Protein AF-A0A830CUY1-F1 (afdb_monomer)

InterPro domains:
  IPR006846 Small ribosomal subunit protein eS30 [PF04758] (44-100)

Radius of gyration: 45.59 Å; Cα contacts (8 Å, |Δi|>4): 7; chains: 1; bounding box: 68×62×121 Å

Organism: NCBI:txid374723

Foldseek 3Di:
DDDDDDDDDDDDPPPPVPPPPPPPPPPPPPPPPPPVPPPPDPDDDPDDCVCPCVVVVPDDDDDDDDDPDQDDDPSNVVVVCCVPPVVDDPDPDDDDDPPDPDD

Mean predicted aligned error: 19.7 Å

Nearest PDB structures (foldseek):
  4v6w-assembly1_Ae  TM=8.708E-01  e=1.250E-04  Drosophila melanogaster
  8p03-assembly1_i  TM=8.082E-01  e=1.088E-04  Oryctolagus cuniculus
  3jan-assembly1_Se  TM=8.823E-01  e=4.690E-04  Oryctolagus cuniculus
  6fyy-assembly1_e  TM=7.225E-01  e=4.081E-04  Kluyveromyces lactis NRRL Y-1140
  6zj3-assembly1_Se  TM=7.903E-01  e=1.428E-03  Euglena gracilis

pLDDT: mean 72.78, std 18.63, range [45.59, 97.12]

Sequence (103 aa):
MPYPHRILTEYDTSADIATKTQAAAAEKTSRSSLVDSEKRIMGKVHGSLARAGKVRGQTPKVAKQDKKKKPRGRAHKRMQYNRRFVTAVVGFGKKRGPNSSEK

Solvent-accessible surface area (backbone atoms only — not comparable to full-atom values): 7660 Å² total; per-residue (Å²): 139,81,89,83,79,88,80,85,80,80,89,86,85,75,75,75,69,68,69,75,71,64,71,79,74,69,74,81,75,77,79,70,81,82,74,71,68,81,85,64,84,86,80,76,74,94,69,77,72,86,62,68,61,51,69,72,70,70,48,81,86,77,75,83,75,93,69,84,81,74,67,66,68,69,64,35,52,52,55,51,46,38,60,66,64,72,68,47,70,85,62,96,74,84,86,78,59,100,82,63,88,76,134

Structure (mmCIF, N/CA/C/O backbone):
data_AF-A0A830CUY1-F1
#
_entry.id   AF-A0A830CUY1-F1
#
loop_
_atom_site.group_PDB
_atom_site.id
_atom_site.type_symbol
_atom_site.label_atom_id
_atom_site.label_alt_id
_atom_site.label_comp_id
_atom_site.label_asym_id
_atom_site.label_entity_id
_atom_site.label_seq_id
_atom_site.pdbx_PDB_ins_code
_atom_site.Cartn_x
_atom_site.Cartn_y
_atom_site.Cartn_z
_atom_site.occupancy
_atom_site.B_iso_or_equiv
_atom_site.auth_seq_id
_atom_site.auth_comp_id
_atom_site.auth_asym_id
_atom_site.auth_atom_id
_atom_site.pdbx_PDB_model_num
ATOM 1 N N . MET A 1 1 ? 56.445 38.860 -96.959 1.00 47.12 1 MET A N 1
ATOM 2 C CA . MET A 1 1 ? 56.171 37.591 -97.672 1.00 47.12 1 MET A CA 1
ATOM 3 C C . MET A 1 1 ? 56.979 36.491 -97.007 1.00 47.12 1 MET A C 1
ATOM 5 O O . MET A 1 1 ? 58.133 36.780 -96.721 1.00 47.12 1 MET A O 1
ATOM 9 N N . PRO A 1 2 ? 56.511 35.243 -96.870 1.00 55.22 2 PRO A N 1
ATOM 10 C CA . PRO A 1 2 ? 55.182 34.716 -96.550 1.00 55.22 2 PRO A CA 1
ATOM 11 C C . PRO A 1 2 ? 55.222 33.848 -95.263 1.00 55.22 2 PRO A C 1
ATOM 13 O O . PRO A 1 2 ? 56.274 33.372 -94.845 1.00 55.22 2 PRO A O 1
ATOM 16 N N . TYR A 1 3 ? 54.067 33.632 -94.633 1.00 55.19 3 TYR A N 1
ATOM 17 C CA . TYR A 1 3 ? 53.902 32.656 -93.551 1.00 55.19 3 TYR A CA 1
ATOM 18 C C . TYR A 1 3 ? 53.848 31.232 -94.124 1.00 55.19 3 TYR A C 1
ATOM 20 O O . TYR A 1 3 ? 53.078 31.010 -95.060 1.00 55.19 3 TYR A O 1
ATOM 28 N N . PRO A 1 4 ? 54.550 30.246 -93.543 1.00 64.25 4 PRO A N 1
ATOM 29 C CA . PRO A 1 4 ? 54.172 28.853 -93.692 1.00 64.25 4 PRO A CA 1
ATOM 30 C C . PRO A 1 4 ? 53.413 28.353 -92.459 1.00 64.25 4 PRO A C 1
ATOM 32 O O . PRO A 1 4 ? 53.728 28.646 -91.306 1.00 64.25 4 PRO A O 1
ATOM 35 N N . HIS A 1 5 ? 52.345 27.635 -92.775 1.00 49.97 5 HIS A N 1
ATOM 36 C CA . HIS A 1 5 ? 51.256 27.225 -91.916 1.00 49.97 5 HIS A CA 1
ATOM 37 C C . HIS A 1 5 ? 51.608 26.063 -90.981 1.00 49.97 5 HIS A C 1
ATOM 39 O O . HIS A 1 5 ? 52.407 25.188 -91.306 1.00 49.97 5 HIS A O 1
ATOM 45 N N . ARG A 1 6 ? 50.894 26.054 -89.845 1.00 55.38 6 ARG A N 1
ATOM 46 C CA . ARG A 1 6 ? 50.598 24.901 -88.981 1.00 55.38 6 ARG A CA 1
ATOM 47 C C . ARG A 1 6 ? 50.497 23.589 -89.763 1.00 55.38 6 ARG A C 1
ATOM 49 O O . ARG A 1 6 ? 49.639 23.470 -90.635 1.00 55.38 6 ARG A O 1
ATOM 56 N N . ILE A 1 7 ? 51.223 22.578 -89.298 1.00 55.38 7 ILE A N 1
ATOM 57 C CA . ILE A 1 7 ? 50.784 21.185 -89.379 1.00 55.38 7 ILE A CA 1
ATOM 58 C C . ILE A 1 7 ? 50.543 20.733 -87.938 1.00 55.38 7 ILE A C 1
ATOM 60 O O . ILE A 1 7 ? 51.476 20.605 -87.149 1.00 55.38 7 ILE A O 1
ATOM 64 N N . LEU A 1 8 ? 49.266 20.600 -87.577 1.00 51.56 8 LEU A N 1
ATOM 65 C CA . LEU A 1 8 ? 48.829 19.960 -86.342 1.00 51.56 8 LEU A CA 1
ATOM 66 C C . LEU A 1 8 ? 48.891 18.450 -86.576 1.00 51.56 8 LEU A C 1
ATOM 68 O O . LEU A 1 8 ? 48.063 17.910 -87.303 1.00 51.56 8 LEU A O 1
ATOM 72 N N . THR A 1 9 ? 49.862 17.78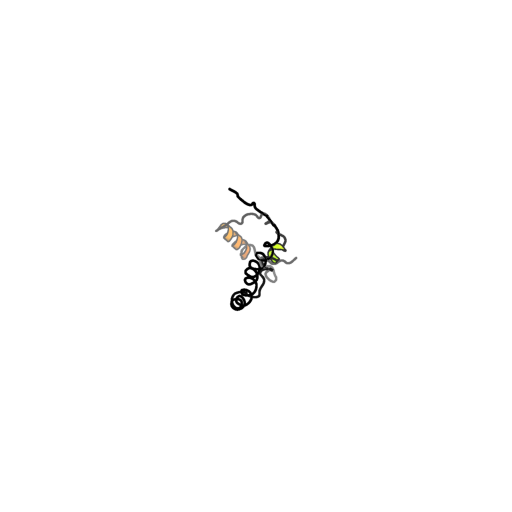0 -85.967 1.00 52.75 9 THR A N 1
ATOM 73 C CA . THR A 1 9 ? 49.721 16.361 -85.638 1.00 52.75 9 THR A CA 1
ATOM 74 C C . THR A 1 9 ? 49.312 16.295 -84.179 1.00 52.75 9 THR A C 1
ATOM 76 O O . THR A 1 9 ? 50.113 16.520 -83.273 1.00 52.75 9 THR A O 1
ATOM 79 N N . GLU A 1 10 ? 48.017 16.090 -83.986 1.00 61.16 10 GLU A N 1
ATOM 80 C CA . GLU A 1 10 ? 47.441 15.644 -82.729 1.00 61.16 10 GLU A CA 1
ATOM 81 C C . GLU A 1 10 ? 47.976 14.244 -82.372 1.00 61.16 10 GLU A C 1
ATOM 83 O O . GLU A 1 10 ? 48.518 13.543 -83.227 1.00 61.16 10 GLU A O 1
ATOM 88 N N . TYR A 1 11 ? 47.736 13.865 -81.117 1.00 52.78 11 TYR A N 1
ATOM 89 C CA . TYR A 1 11 ? 47.817 12.530 -80.515 1.00 52.78 11 TYR A CA 1
ATOM 90 C C . TYR A 1 11 ? 48.997 12.231 -79.574 1.00 52.78 11 TYR A C 1
ATOM 92 O O . TYR A 1 11 ? 50.170 12.226 -79.932 1.00 52.78 11 TYR A O 1
ATOM 100 N N . ASP A 1 12 ? 48.564 11.931 -78.344 1.00 49.28 12 ASP A N 1
ATOM 101 C CA . ASP A 1 12 ? 49.210 11.171 -77.276 1.00 49.28 12 ASP A CA 1
ATOM 102 C C . ASP A 1 12 ? 50.216 11.867 -76.354 1.00 49.28 12 ASP A C 1
ATOM 104 O O . ASP A 1 12 ? 51.376 11.498 -76.231 1.00 49.28 12 ASP A O 1
ATOM 108 N N . THR A 1 13 ? 49.699 12.799 -75.546 1.00 59.31 13 THR A N 1
ATOM 109 C CA . THR A 1 13 ? 50.273 13.132 -74.220 1.00 59.31 13 THR A CA 1
ATOM 110 C C . THR A 1 13 ? 49.220 13.063 -73.107 1.00 59.31 13 THR A C 1
ATOM 112 O O . THR A 1 13 ? 49.240 13.819 -72.140 1.00 59.31 13 THR A O 1
ATOM 115 N N . SER A 1 14 ? 48.268 12.133 -73.223 1.00 54.56 14 SER A N 1
ATOM 116 C CA . SER A 1 14 ? 47.226 11.903 -72.206 1.00 54.56 14 SER A CA 1
ATOM 117 C C . SER A 1 14 ? 47.513 10.709 -71.286 1.00 54.56 14 SER A C 1
ATOM 119 O O . SER A 1 14 ? 46.752 10.473 -70.351 1.00 54.56 14 SER A O 1
ATOM 121 N N . ALA A 1 15 ? 48.607 9.972 -71.504 1.00 55.56 15 ALA A N 1
ATOM 122 C CA . ALA A 1 15 ? 48.904 8.749 -70.753 1.00 55.56 15 ALA A CA 1
ATOM 123 C C . ALA A 1 15 ? 49.822 8.944 -69.526 1.00 55.56 15 ALA A C 1
ATOM 125 O O . ALA A 1 15 ? 49.796 8.108 -68.627 1.00 55.56 15 ALA A O 1
ATOM 126 N N . ASP A 1 16 ? 50.557 10.059 -69.417 1.00 47.94 16 ASP A N 1
ATOM 127 C CA . ASP A 1 16 ? 51.575 10.228 -68.357 1.00 47.94 16 ASP A CA 1
ATOM 128 C C . ASP A 1 16 ? 51.151 11.107 -67.167 1.00 47.94 16 ASP A C 1
ATOM 130 O O . ASP A 1 16 ? 51.840 11.167 -66.148 1.00 47.94 16 ASP A O 1
ATOM 134 N N . ILE A 1 17 ? 49.983 11.751 -67.229 1.00 50.22 17 ILE A N 1
ATOM 135 C CA . ILE A 1 17 ? 49.435 12.516 -66.089 1.00 50.22 17 ILE A CA 1
ATOM 136 C C . ILE A 1 17 ? 48.579 11.614 -65.173 1.00 50.22 17 ILE A C 1
ATOM 138 O O . ILE A 1 17 ? 48.381 11.916 -63.995 1.00 50.22 17 ILE A O 1
ATOM 142 N N . ALA A 1 18 ? 48.115 10.462 -65.666 1.00 51.16 18 ALA A N 1
ATOM 143 C CA . ALA A 1 18 ? 47.169 9.604 -64.950 1.00 51.16 18 ALA A CA 1
ATOM 144 C C . ALA A 1 18 ? 47.809 8.653 -63.917 1.00 51.16 18 ALA A C 1
ATOM 146 O O . ALA A 1 18 ? 47.113 8.169 -63.024 1.00 51.16 18 ALA A O 1
ATOM 147 N N . THR A 1 19 ? 49.120 8.409 -63.974 1.00 52.78 19 THR A N 1
ATOM 148 C CA . THR A 1 19 ? 49.800 7.456 -63.074 1.00 52.78 19 THR A CA 1
ATOM 149 C C . THR A 1 19 ? 50.445 8.107 -61.846 1.00 52.78 19 THR A C 1
ATOM 151 O O . THR A 1 19 ? 50.696 7.419 -60.859 1.00 52.78 19 THR A O 1
ATOM 154 N N . LYS A 1 20 ? 50.641 9.435 -61.821 1.00 50.47 20 LYS A N 1
ATOM 155 C CA . LYS A 1 20 ? 51.280 10.127 -60.679 1.00 50.47 20 LYS A CA 1
ATOM 156 C C . LYS A 1 20 ? 50.309 10.626 -59.598 1.00 50.47 20 LYS A C 1
ATOM 158 O O . LYS A 1 20 ? 50.745 10.970 -58.502 1.00 50.47 20 LYS A O 1
ATOM 163 N N . THR A 1 21 ? 48.999 10.594 -59.851 1.00 53.59 21 THR A N 1
ATOM 164 C CA . THR A 1 21 ? 47.975 11.101 -58.909 1.00 53.59 21 THR A CA 1
ATOM 165 C C . THR A 1 21 ? 47.204 9.992 -58.177 1.00 53.59 21 THR A C 1
ATOM 167 O O . THR A 1 21 ? 46.436 10.282 -57.266 1.00 53.59 21 THR A O 1
ATOM 170 N N . GLN A 1 22 ? 47.440 8.710 -58.487 1.00 53.62 22 GLN A N 1
ATOM 171 C CA . GLN A 1 22 ? 46.737 7.590 -57.832 1.00 53.62 22 GLN A CA 1
ATOM 172 C C . GLN A 1 22 ? 47.559 6.838 -56.767 1.00 53.62 22 GLN A C 1
ATOM 174 O O . GLN A 1 22 ? 47.004 6.011 -56.050 1.00 53.62 22 GLN A O 1
ATOM 179 N N . ALA A 1 23 ? 48.843 7.163 -56.571 1.00 49.66 23 ALA A N 1
ATOM 180 C CA . ALA A 1 23 ? 49.677 6.515 -55.547 1.00 49.66 23 ALA A CA 1
ATOM 181 C C . ALA A 1 23 ? 49.670 7.218 -54.170 1.00 49.66 23 ALA A C 1
ATOM 183 O O . ALA A 1 23 ? 50.139 6.648 -53.191 1.00 49.66 23 ALA A O 1
ATOM 184 N N . ALA A 1 24 ? 49.111 8.430 -54.053 1.00 49.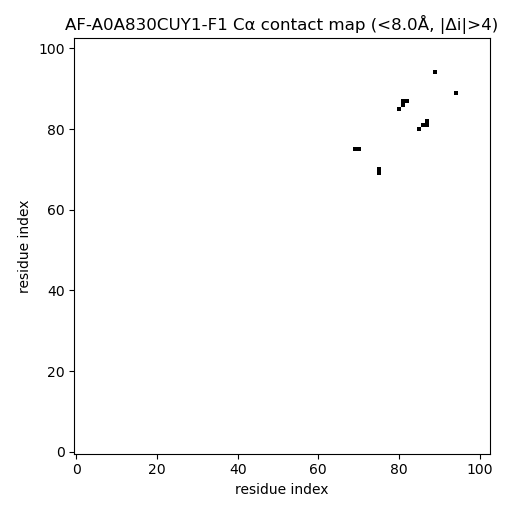88 24 ALA A N 1
ATOM 185 C CA . ALA A 1 24 ? 49.121 9.203 -52.801 1.00 49.88 24 ALA A CA 1
ATOM 186 C C . ALA A 1 24 ? 47.856 9.036 -51.924 1.00 49.88 24 ALA A C 1
ATOM 188 O O . ALA A 1 24 ? 47.812 9.547 -50.805 1.00 49.88 24 ALA A O 1
ATOM 189 N N . ALA A 1 25 ? 46.826 8.326 -52.404 1.00 48.62 25 ALA A N 1
ATOM 190 C CA . ALA A 1 25 ? 45.559 8.133 -51.682 1.00 48.62 25 ALA A CA 1
ATOM 191 C C . ALA A 1 25 ? 45.420 6.756 -50.998 1.00 48.62 25 ALA A C 1
ATOM 193 O O . ALA A 1 25 ? 44.514 6.571 -50.189 1.00 48.62 25 ALA A O 1
ATOM 194 N N . ALA A 1 26 ? 46.316 5.802 -51.273 1.00 49.81 26 ALA A N 1
ATOM 195 C CA . ALA A 1 26 ? 46.221 4.436 -50.745 1.00 49.81 26 ALA A CA 1
ATOM 196 C C . ALA A 1 26 ? 47.013 4.194 -49.443 1.00 49.81 26 ALA A C 1
ATOM 198 O O . ALA A 1 26 ? 46.796 3.187 -48.775 1.00 49.81 26 ALA A O 1
ATOM 199 N N . GLU A 1 27 ? 47.886 5.115 -49.025 1.00 48.09 27 GLU A N 1
ATOM 200 C CA . GLU A 1 27 ? 48.731 4.915 -47.834 1.00 48.09 27 GLU A CA 1
ATOM 201 C C . GLU A 1 27 ? 48.140 5.484 -46.529 1.00 48.09 27 GLU A C 1
ATOM 203 O O . GLU A 1 27 ? 48.774 5.453 -45.476 1.00 48.09 27 GLU A O 1
ATOM 208 N N . LYS A 1 28 ? 46.897 5.984 -46.563 1.00 47.72 28 LYS A N 1
ATOM 209 C CA . LYS A 1 28 ? 46.183 6.481 -45.370 1.00 47.72 28 LYS A CA 1
ATOM 210 C C . LYS A 1 28 ? 45.172 5.491 -44.779 1.00 47.72 28 LYS A C 1
ATOM 212 O O . LYS A 1 28 ? 44.414 5.869 -43.893 1.00 47.72 28 LYS A O 1
ATOM 217 N N . THR A 1 29 ? 45.200 4.226 -45.206 1.00 48.19 29 THR A N 1
ATOM 218 C CA . THR A 1 29 ? 44.282 3.178 -44.708 1.00 48.19 29 THR A CA 1
ATOM 219 C C . THR A 1 29 ? 44.984 2.069 -43.909 1.00 48.19 29 THR A C 1
ATOM 221 O O . THR A 1 29 ? 44.318 1.259 -43.276 1.00 48.19 29 THR A O 1
ATOM 224 N N . SER A 1 30 ? 46.319 2.028 -43.844 1.00 50.62 30 SER A N 1
ATOM 225 C CA . SER A 1 30 ? 47.041 0.886 -43.248 1.00 50.62 30 SER A CA 1
ATOM 226 C C . SER A 1 30 ? 47.892 1.205 -42.014 1.00 50.62 30 SER A C 1
ATOM 228 O O . SER A 1 30 ? 48.502 0.298 -41.454 1.00 50.62 30 SER A O 1
ATOM 230 N N . ARG A 1 31 ? 47.909 2.457 -41.532 1.00 49.06 31 ARG A N 1
ATOM 231 C CA . ARG A 1 31 ? 48.732 2.871 -40.375 1.00 49.06 31 ARG A CA 1
ATOM 232 C C . ARG A 1 31 ? 47.956 3.507 -39.217 1.00 49.06 31 ARG A C 1
ATOM 234 O O . ARG A 1 31 ? 48.550 4.177 -38.383 1.00 49.06 31 ARG A O 1
ATOM 241 N N . SER A 1 32 ? 46.641 3.294 -39.140 1.00 45.59 32 SER A N 1
ATOM 242 C CA . SER A 1 32 ? 45.835 3.661 -37.959 1.00 45.59 32 SER A CA 1
ATOM 243 C C . SER A 1 32 ? 45.249 2.453 -37.220 1.00 45.59 32 SER A C 1
ATOM 245 O O . SER A 1 32 ? 44.613 2.618 -36.186 1.00 45.59 32 SER A O 1
ATOM 247 N N . SER A 1 33 ? 45.460 1.230 -37.716 1.00 50.41 33 SER A N 1
ATOM 248 C CA . SER A 1 33 ? 44.87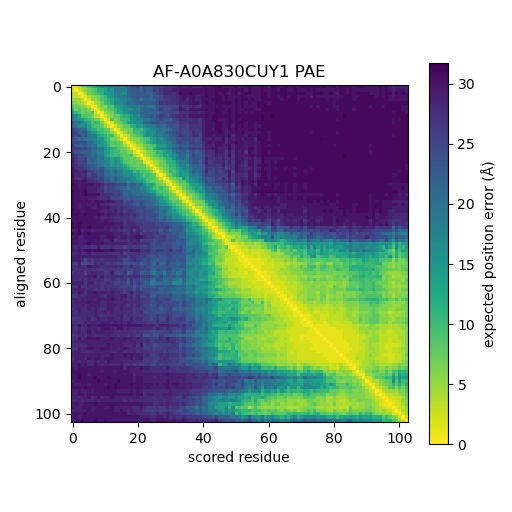1 0.005 -37.157 1.00 50.41 33 SER A CA 1
ATOM 249 C C . SER A 1 33 ? 45.734 -0.689 -36.094 1.00 50.41 33 SER A C 1
ATOM 251 O O . SER A 1 33 ? 45.281 -1.666 -35.503 1.00 50.41 33 SER A O 1
ATOM 253 N N . LEU A 1 34 ? 46.947 -0.189 -35.823 1.00 50.69 34 LEU A N 1
ATOM 254 C CA . LEU A 1 34 ? 47.929 -0.835 -34.934 1.00 50.69 34 LEU A CA 1
ATOM 255 C C . LEU A 1 34 ? 48.304 -0.017 -33.685 1.00 50.69 34 LEU A C 1
ATOM 257 O O . LEU A 1 34 ? 49.144 -0.453 -32.909 1.00 50.69 34 LEU A O 1
ATOM 261 N N . VAL A 1 35 ? 47.673 1.143 -33.463 1.00 48.88 35 VAL A N 1
ATOM 262 C CA . VAL A 1 35 ? 47.888 1.976 -32.256 1.00 48.88 35 VAL A CA 1
ATOM 263 C C . VAL A 1 35 ? 46.621 2.185 -31.414 1.00 48.88 35 VAL A C 1
ATOM 265 O O . VAL A 1 35 ? 46.684 2.751 -30.328 1.00 48.88 35 VAL A O 1
ATOM 268 N N . ASP A 1 36 ? 45.476 1.657 -31.857 1.00 50.19 36 ASP A N 1
ATOM 269 C CA . ASP A 1 36 ? 44.196 1.694 -31.124 1.00 50.19 36 ASP A CA 1
ATOM 270 C C . ASP A 1 36 ? 43.951 0.444 -30.245 1.00 50.19 36 ASP A C 1
ATOM 272 O O . ASP A 1 36 ? 42.851 0.217 -29.725 1.00 50.19 36 ASP A O 1
ATOM 276 N N . SER A 1 37 ? 44.970 -0.406 -30.081 1.00 54.50 37 SER A N 1
ATOM 277 C CA . SER A 1 37 ? 44.903 -1.656 -29.312 1.00 54.50 37 SER A CA 1
ATOM 278 C C . SER A 1 37 ? 45.344 -1.523 -27.852 1.00 54.50 37 SER A C 1
ATOM 280 O O . SER A 1 37 ? 44.899 -2.318 -27.027 1.00 54.50 37 SER A O 1
ATOM 282 N N . GLU A 1 38 ? 46.141 -0.515 -27.485 1.00 56.25 38 GLU A N 1
ATOM 283 C CA . GLU A 1 38 ? 46.696 -0.411 -26.121 1.00 56.25 38 GLU A CA 1
ATOM 284 C C . GLU A 1 38 ? 45.800 0.356 -25.135 1.00 56.25 38 GLU A C 1
ATOM 286 O O . GLU A 1 38 ? 45.930 0.212 -23.921 1.00 56.25 38 GLU A O 1
ATOM 291 N N . LYS A 1 39 ? 44.784 1.082 -25.622 1.00 53.09 39 LYS A N 1
ATOM 292 C CA . LYS A 1 39 ? 43.797 1.786 -24.781 1.00 53.09 39 LYS A CA 1
ATOM 293 C C . LYS A 1 39 ? 42.469 1.026 -24.654 1.00 53.09 39 LYS A C 1
ATOM 295 O O . LYS A 1 39 ? 41.394 1.619 -24.689 1.00 53.09 39 LYS A O 1
ATOM 300 N N . ARG A 1 40 ? 42.511 -0.307 -24.541 1.00 55.03 40 ARG A N 1
ATOM 301 C CA . ARG A 1 40 ? 41.302 -1.159 -24.445 1.00 55.03 40 ARG A CA 1
ATOM 302 C C . ARG A 1 40 ? 41.197 -2.020 -23.183 1.00 55.03 40 ARG A C 1
ATOM 304 O O . ARG A 1 40 ? 40.240 -2.778 -23.068 1.00 55.03 40 ARG A O 1
ATOM 311 N N . ILE A 1 41 ? 42.112 -1.885 -22.221 1.00 59.12 41 ILE A N 1
ATOM 312 C CA . ILE A 1 41 ? 42.220 -2.847 -21.105 1.00 59.12 41 ILE A CA 1
ATOM 313 C C . ILE A 1 41 ? 41.506 -2.413 -19.806 1.00 59.12 41 ILE A C 1
ATOM 315 O O . ILE A 1 41 ? 41.290 -3.252 -18.940 1.00 59.12 41 ILE A O 1
ATOM 319 N N . MET A 1 42 ? 41.055 -1.159 -19.645 1.00 59.06 42 MET A N 1
ATOM 320 C CA . MET A 1 42 ? 40.576 -0.690 -18.320 1.00 59.06 42 MET A CA 1
ATOM 321 C C . MET A 1 42 ? 39.162 -0.085 -18.259 1.00 59.06 42 MET A C 1
ATOM 323 O O . MET A 1 42 ? 38.797 0.489 -17.240 1.00 59.06 42 MET A O 1
ATOM 327 N N . GLY A 1 43 ? 38.339 -0.214 -19.308 1.00 61.09 43 GLY A N 1
ATOM 328 C CA . GLY A 1 43 ? 37.004 0.422 -19.339 1.00 61.09 43 GLY A CA 1
ATOM 329 C C . GLY A 1 43 ? 35.816 -0.468 -19.711 1.00 61.09 43 GLY A C 1
ATOM 330 O O . GLY A 1 43 ? 34.673 -0.036 -19.584 1.00 61.09 43 GLY A O 1
ATOM 331 N N . LYS A 1 44 ? 36.042 -1.702 -20.178 1.00 66.19 44 LYS A N 1
ATOM 332 C CA . LYS A 1 44 ? 34.968 -2.628 -20.574 1.00 66.19 44 LYS A CA 1
ATOM 333 C C . LYS A 1 44 ? 34.853 -3.757 -19.562 1.00 66.19 44 LYS A C 1
ATOM 335 O O . LYS A 1 44 ? 35.525 -4.779 -19.654 1.00 66.19 44 LYS A O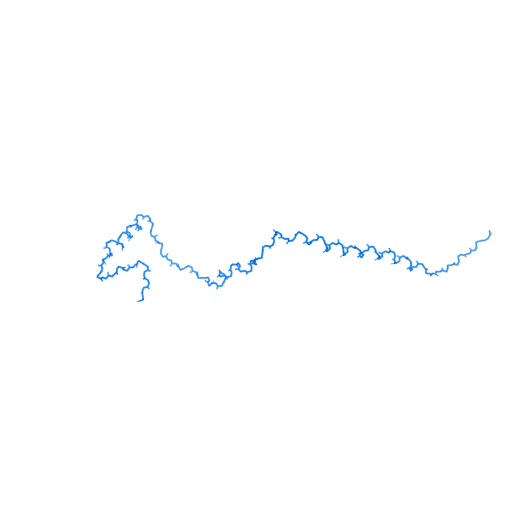 1
ATOM 340 N N . VAL A 1 45 ? 33.973 -3.550 -18.592 1.00 74.38 45 VAL A N 1
ATOM 341 C CA . VAL A 1 45 ? 33.557 -4.593 -17.656 1.00 74.38 45 VAL A CA 1
ATOM 342 C C . VAL A 1 45 ? 32.791 -5.669 -18.433 1.00 74.38 45 VAL A C 1
ATOM 344 O O . VAL A 1 45 ? 31.819 -5.368 -19.128 1.00 74.38 45 VAL A O 1
ATOM 347 N N . HIS A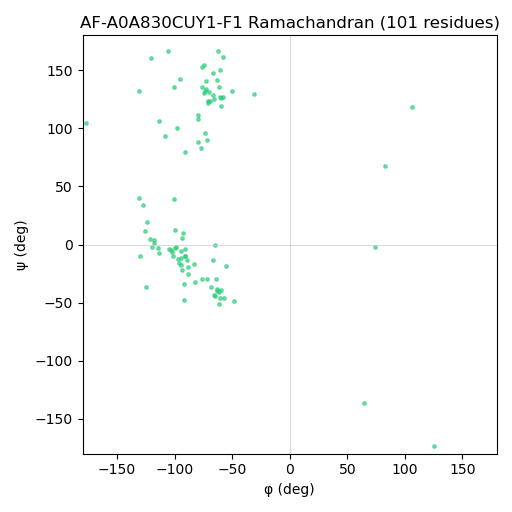 1 46 ? 33.225 -6.929 -18.327 1.00 72.25 46 HIS A N 1
ATOM 348 C CA . HIS A 1 46 ? 32.500 -8.068 -18.891 1.00 72.25 46 HIS A CA 1
ATOM 349 C C . HIS A 1 46 ? 31.256 -8.350 -18.046 1.00 72.25 46 HIS A C 1
ATOM 351 O O . HIS A 1 46 ? 31.290 -9.009 -17.012 1.00 72.25 46 HIS A O 1
ATOM 357 N N . GLY A 1 47 ? 30.144 -7.797 -18.514 1.00 76.56 47 GLY A N 1
ATOM 358 C CA . GLY A 1 47 ? 28.809 -7.979 -17.973 1.00 76.56 47 GLY A CA 1
ATOM 359 C C . GLY A 1 47 ? 27.830 -7.217 -18.852 1.00 76.56 47 GLY A C 1
ATOM 360 O O . GLY A 1 47 ? 27.778 -5.993 -18.824 1.00 76.56 47 GLY A O 1
ATOM 361 N N . SER A 1 48 ? 27.070 -7.925 -19.684 1.00 78.88 48 SER A N 1
ATOM 362 C CA . SER A 1 48 ? 26.108 -7.281 -20.577 1.00 78.88 48 SER A CA 1
ATOM 363 C C . SER A 1 48 ? 24.898 -6.764 -19.790 1.00 78.88 48 SER A C 1
ATOM 365 O O . SER A 1 48 ? 24.270 -7.529 -19.053 1.00 78.88 48 SER A O 1
ATOM 367 N N . LEU A 1 49 ? 24.476 -5.524 -20.051 1.00 81.94 49 LEU A N 1
ATOM 368 C CA . LEU A 1 49 ? 23.192 -4.967 -19.589 1.00 81.94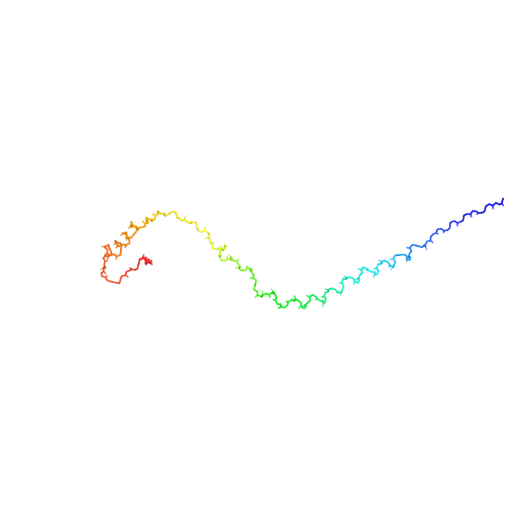 49 LEU A CA 1
ATOM 369 C C . LEU A 1 49 ? 21.960 -5.670 -20.196 1.00 81.94 49 LEU A C 1
ATOM 371 O O . LEU A 1 49 ? 20.831 -5.341 -19.849 1.00 81.94 49 LEU A O 1
ATOM 375 N N . ALA A 1 50 ? 22.156 -6.676 -21.051 1.00 83.88 50 ALA A N 1
ATOM 376 C CA . ALA A 1 50 ? 21.115 -7.409 -21.774 1.00 83.88 50 ALA A CA 1
ATOM 377 C C . ALA A 1 50 ? 20.024 -8.044 -20.884 1.00 83.88 50 ALA A C 1
ATOM 379 O O . ALA A 1 50 ? 18.948 -8.380 -21.366 1.00 83.88 50 ALA A O 1
ATOM 380 N N . ARG A 1 51 ? 20.283 -8.224 -19.581 1.00 86.56 51 ARG A N 1
ATOM 381 C CA . ARG A 1 51 ? 19.313 -8.777 -18.615 1.00 86.56 51 ARG A CA 1
ATOM 382 C C . ARG A 1 51 ? 18.597 -7.714 -17.777 1.00 86.56 51 ARG A C 1
ATOM 384 O O . ARG A 1 51 ? 17.746 -8.071 -16.960 1.00 86.56 51 ARG A O 1
ATOM 391 N N . ALA A 1 52 ? 18.923 -6.433 -17.947 1.00 90.62 52 ALA A N 1
ATOM 392 C CA . ALA A 1 52 ? 18.297 -5.357 -17.192 1.00 90.62 52 ALA A CA 1
ATOM 393 C C . ALA A 1 52 ? 16.785 -5.334 -17.463 1.00 90.62 52 ALA A C 1
ATOM 395 O O . ALA A 1 52 ? 16.335 -5.343 -18.603 1.00 90.62 52 ALA A O 1
ATOM 396 N N . GLY A 1 53 ? 15.979 -5.365 -16.401 1.00 91.50 53 GLY A N 1
ATOM 397 C CA . GLY A 1 53 ? 14.521 -5.287 -16.515 1.00 91.50 53 GLY A CA 1
ATOM 398 C C . GLY A 1 53 ? 13.804 -6.541 -17.039 1.00 91.50 53 GLY A C 1
ATOM 399 O O . GLY A 1 53 ? 12.573 -6.535 -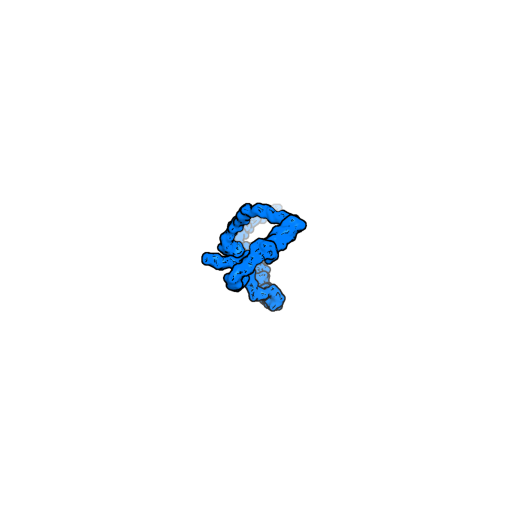17.017 1.00 91.50 53 GLY A O 1
ATOM 400 N N . LYS A 1 54 ? 14.506 -7.629 -17.415 1.00 93.56 54 LYS A N 1
ATOM 401 C CA . LYS A 1 54 ? 13.898 -8.865 -17.969 1.00 93.56 54 LYS A CA 1
ATOM 402 C C . LYS A 1 54 ? 12.717 -9.370 -17.130 1.00 93.56 54 LYS A C 1
ATOM 404 O O . LYS A 1 54 ? 11.632 -9.596 -17.653 1.00 93.56 54 LYS A O 1
ATOM 409 N N . VAL A 1 55 ? 12.900 -9.473 -15.813 1.00 93.81 55 VAL A N 1
ATOM 410 C CA . VAL A 1 55 ? 11.864 -9.975 -14.887 1.00 93.81 55 VAL A CA 1
ATOM 411 C C . VAL A 1 55 ? 10.682 -9.005 -14.760 1.00 93.81 55 VAL A C 1
ATOM 413 O O . VAL A 1 55 ? 9.527 -9.422 -14.686 1.00 93.81 55 VAL A O 1
ATOM 416 N N . ARG A 1 56 ? 10.942 -7.694 -14.780 1.00 91.25 56 ARG A N 1
ATOM 417 C CA . ARG A 1 56 ? 9.894 -6.669 -14.669 1.00 91.25 56 ARG A CA 1
ATOM 418 C C . ARG A 1 56 ? 9.033 -6.576 -15.935 1.00 91.25 56 ARG A C 1
ATOM 420 O O . ARG A 1 56 ? 7.870 -6.216 -15.819 1.00 91.25 56 ARG A O 1
ATOM 427 N N . GLY A 1 57 ? 9.594 -6.885 -17.106 1.00 92.38 57 GLY A N 1
ATOM 428 C CA . GLY A 1 57 ? 8.858 -6.948 -18.375 1.00 92.38 57 GLY A CA 1
ATOM 429 C C . GLY A 1 57 ? 8.117 -8.270 -18.591 1.00 92.38 57 GLY A C 1
ATOM 430 O O . GLY A 1 57 ? 7.049 -8.275 -19.189 1.00 92.38 57 GLY A O 1
ATOM 431 N N . GLN A 1 58 ? 8.656 -9.381 -18.077 1.00 95.75 58 GLN A N 1
ATOM 432 C CA . GLN A 1 58 ? 8.031 -10.702 -18.195 1.00 95.75 58 GLN A CA 1
ATOM 433 C C . GLN A 1 58 ? 6.841 -10.889 -17.240 1.00 95.75 58 GLN A C 1
ATOM 435 O O . GLN A 1 58 ? 5.925 -11.654 -17.533 1.00 95.75 58 GLN A O 1
ATOM 440 N N . THR A 1 59 ? 6.848 -10.223 -16.083 1.00 95.06 59 THR A N 1
ATOM 441 C CA . THR A 1 59 ? 5.761 -10.351 -15.103 1.00 95.06 59 THR A CA 1
ATOM 442 C C . THR A 1 59 ? 4.511 -9.594 -15.563 1.00 95.06 59 THR A C 1
ATOM 444 O O . THR A 1 59 ? 4.611 -8.418 -15.925 1.00 95.06 59 THR A O 1
ATOM 447 N N . PRO A 1 60 ? 3.317 -10.222 -15.544 1.00 94.81 60 PRO A N 1
ATOM 448 C CA . PRO A 1 60 ? 2.093 -9.552 -15.966 1.00 94.81 60 PRO A CA 1
ATOM 449 C C . PRO A 1 60 ? 1.819 -8.335 -15.078 1.00 94.81 60 PRO A C 1
ATOM 451 O O . PRO A 1 60 ? 1.920 -8.391 -13.847 1.00 94.81 60 PRO A O 1
ATOM 454 N N . LYS A 1 61 ? 1.448 -7.209 -15.698 1.00 94.62 61 LYS A N 1
ATOM 455 C CA . LYS A 1 61 ? 1.170 -5.968 -14.973 1.00 94.62 61 LYS A CA 1
ATOM 456 C C . LYS A 1 61 ? -0.229 -6.008 -14.356 1.00 94.62 61 LYS A C 1
ATOM 458 O O . LYS A 1 61 ? -1.194 -5.538 -14.945 1.00 94.62 61 LYS A O 1
ATOM 463 N N . VAL A 1 62 ? -0.333 -6.538 -13.140 1.00 95.19 62 VAL A N 1
ATOM 464 C CA . VAL A 1 62 ? -1.600 -6.558 -12.394 1.00 95.19 62 V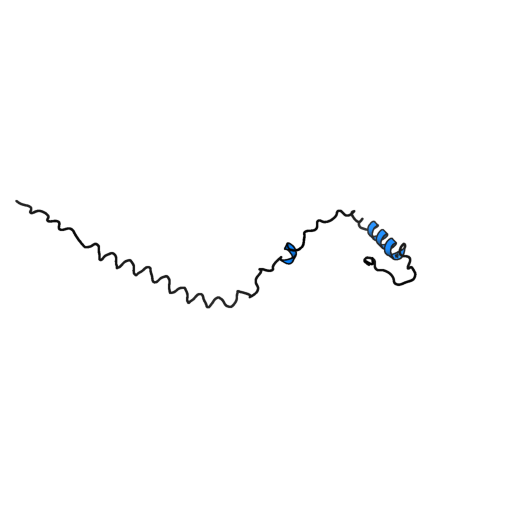AL A CA 1
ATOM 465 C C . VAL A 1 62 ? -1.959 -5.142 -11.924 1.00 95.19 62 VAL A C 1
ATOM 467 O O . VAL A 1 62 ? -1.174 -4.483 -11.230 1.00 95.19 62 VAL A O 1
ATOM 470 N N . ALA A 1 63 ? -3.145 -4.663 -12.309 1.00 93.88 63 ALA A N 1
ATOM 471 C CA . ALA A 1 63 ? -3.690 -3.395 -11.836 1.00 93.88 63 ALA A CA 1
ATOM 472 C C . ALA A 1 63 ? -4.005 -3.464 -10.334 1.00 93.88 63 ALA A C 1
ATOM 474 O O . ALA A 1 63 ? -4.378 -4.508 -9.794 1.00 93.88 63 ALA A O 1
ATOM 475 N N . LYS A 1 64 ? -3.860 -2.337 -9.630 1.00 93.56 64 LYS A N 1
ATOM 476 C CA . LYS A 1 64 ? -4.247 -2.272 -8.218 1.00 93.56 64 LYS A CA 1
ATOM 477 C C . LYS A 1 64 ? -5.769 -2.348 -8.132 1.00 93.56 64 LYS A C 1
ATOM 479 O O . LYS A 1 64 ? -6.453 -1.512 -8.708 1.00 93.56 64 LYS A O 1
ATOM 484 N N . GLN A 1 65 ? -6.277 -3.321 -7.385 1.00 93.69 65 GLN A N 1
ATOM 485 C CA . GLN A 1 65 ? -7.688 -3.356 -7.011 1.00 93.69 65 GLN A CA 1
ATOM 486 C C . GLN A 1 65 ? -8.025 -2.142 -6.142 1.00 93.69 65 GLN A C 1
ATOM 488 O O . GLN A 1 65 ? -7.222 -1.765 -5.276 1.00 93.69 65 GLN A O 1
ATOM 493 N N . ASP A 1 66 ? -9.213 -1.572 -6.343 1.00 91.00 66 ASP A N 1
ATOM 494 C CA . ASP A 1 66 ? -9.713 -0.527 -5.459 1.00 91.00 66 ASP A CA 1
ATOM 495 C C . ASP A 1 66 ? -9.993 -1.118 -4.069 1.00 91.00 66 ASP A C 1
ATOM 497 O O . ASP A 1 66 ? -10.629 -2.163 -3.911 1.00 91.00 66 ASP A O 1
ATOM 501 N N . LYS A 1 67 ? -9.440 -0.477 -3.040 1.00 93.12 67 LYS A N 1
ATOM 502 C CA . LYS A 1 67 ? -9.546 -0.895 -1.641 1.00 93.12 67 LYS A CA 1
ATOM 503 C C . LYS A 1 67 ? -9.952 0.316 -0.827 1.00 93.12 67 LYS A C 1
ATOM 505 O O . LYS A 1 67 ? -9.310 1.363 -0.894 1.00 93.12 67 LYS A O 1
ATOM 510 N N . LYS A 1 68 ? -10.963 0.137 0.027 1.00 93.06 68 LYS A N 1
ATOM 511 C CA . LYS A 1 68 ? -11.437 1.183 0.941 1.00 93.06 68 LYS A CA 1
ATOM 512 C C . LYS A 1 68 ? -10.264 1.786 1.720 1.00 93.06 68 LYS A C 1
ATOM 514 O O . LYS A 1 68 ? -9.433 1.064 2.285 1.00 93.06 68 LYS A O 1
ATOM 519 N N . LYS A 1 69 ? -10.208 3.120 1.767 1.00 91.88 69 LYS A N 1
ATOM 520 C CA . LYS A 1 69 ? -9.178 3.851 2.511 1.00 91.88 69 LYS A CA 1
ATOM 521 C C . LYS A 1 69 ? -9.222 3.432 3.980 1.00 91.88 69 LYS A C 1
ATOM 523 O O . LYS A 1 69 ? -10.263 3.498 4.630 1.00 91.88 69 LYS A O 1
ATOM 528 N N . LYS A 1 70 ? -8.076 3.015 4.521 1.00 92.31 70 LYS A N 1
ATOM 529 C CA . LYS A 1 70 ? -7.946 2.775 5.962 1.00 92.31 70 LYS A CA 1
ATOM 530 C C . LYS A 1 70 ? -8.000 4.135 6.669 1.00 92.31 70 LYS A C 1
ATOM 532 O O . LYS A 1 70 ? -7.263 5.035 6.252 1.00 92.31 70 LYS A O 1
ATOM 537 N N . PRO A 1 71 ? -8.811 4.302 7.729 1.00 95.25 71 PRO A N 1
ATOM 538 C CA . PRO A 1 71 ? -8.772 5.527 8.516 1.00 95.25 71 PRO A CA 1
ATOM 539 C C . PRO A 1 71 ? -7.373 5.689 9.116 1.00 95.25 71 PRO A C 1
ATOM 541 O O . PRO A 1 71 ? -6.675 4.698 9.356 1.00 95.25 71 PRO A O 1
ATOM 544 N N . ARG A 1 72 ? -6.963 6.940 9.326 1.00 94.12 72 ARG A N 1
ATOM 545 C CA . ARG A 1 72 ? -5.636 7.318 9.831 1.00 94.12 72 ARG A CA 1
ATOM 546 C C . ARG A 1 72 ? -5.706 7.766 11.299 1.00 94.12 72 ARG A C 1
ATOM 548 O O . ARG A 1 72 ? -6.787 7.967 11.848 1.00 94.12 72 ARG A O 1
ATOM 555 N N . GLY A 1 73 ? -4.546 7.876 11.949 1.00 96.88 73 GLY A N 1
ATOM 556 C CA . GLY A 1 73 ? -4.416 8.418 13.307 1.00 96.88 73 GLY A CA 1
ATOM 557 C C . GLY A 1 73 ? -5.105 7.584 14.394 1.00 96.88 73 GLY A C 1
ATOM 558 O O . GLY A 1 73 ? -5.015 6.352 14.413 1.00 96.88 73 GLY A O 1
ATOM 559 N N . ARG A 1 74 ? -5.803 8.269 15.308 1.00 97.12 74 ARG A N 1
ATOM 560 C CA . ARG A 1 74 ? -6.437 7.670 16.495 1.00 97.12 74 ARG A CA 1
ATOM 561 C C . ARG A 1 74 ? -7.472 6.601 16.146 1.00 97.12 74 ARG A C 1
ATOM 563 O O . ARG A 1 74 ? -7.497 5.549 16.783 1.00 97.12 74 ARG A O 1
ATOM 570 N N . ALA A 1 75 ? -8.263 6.820 15.095 1.00 96.12 75 ALA A N 1
ATOM 571 C CA . ALA A 1 75 ? -9.244 5.842 14.627 1.00 96.12 75 ALA A CA 1
ATOM 572 C C . ALA A 1 75 ? -8.575 4.524 14.193 1.00 96.12 75 ALA A C 1
ATOM 574 O O . ALA A 1 75 ? -9.047 3.440 14.540 1.00 96.12 75 ALA A O 1
ATOM 575 N N . HIS A 1 76 ? -7.425 4.598 13.510 1.00 96.25 76 HIS A N 1
ATOM 576 C CA . HIS A 1 76 ? -6.665 3.403 13.135 1.00 96.25 76 HIS A CA 1
ATOM 577 C C . HIS A 1 76 ? -6.134 2.646 14.353 1.00 96.25 76 HIS A C 1
ATOM 579 O O . HIS A 1 76 ? -6.243 1.422 14.420 1.00 96.25 76 HIS A O 1
ATOM 585 N N . LYS A 1 77 ? -5.577 3.378 15.323 1.00 96.69 77 LYS A N 1
ATOM 586 C CA . LYS A 1 77 ? -5.023 2.800 16.552 1.00 96.69 77 LYS A CA 1
ATOM 587 C C . LYS A 1 77 ? -6.099 2.108 17.390 1.00 96.69 77 LYS A C 1
ATOM 589 O O . LYS A 1 77 ? -5.862 0.992 17.842 1.00 96.69 77 LYS A O 1
ATOM 594 N N . ARG A 1 78 ? -7.301 2.688 17.498 1.00 96.56 78 ARG A N 1
ATOM 595 C CA . ARG A 1 78 ? -8.441 2.051 18.181 1.00 96.56 78 ARG A CA 1
ATOM 596 C C . ARG A 1 78 ? -8.832 0.727 17.522 1.00 96.56 78 ARG A C 1
ATOM 598 O O . ARG A 1 78 ? -8.970 -0.279 18.207 1.00 96.56 78 ARG A O 1
ATOM 605 N N . MET A 1 79 ? -8.930 0.690 16.192 1.00 93.88 79 MET A N 1
ATOM 606 C CA . MET A 1 79 ? -9.217 -0.563 15.481 1.00 93.88 79 MET A CA 1
ATOM 607 C C . MET A 1 79 ? -8.119 -1.620 15.662 1.00 93.88 79 MET A C 1
ATOM 609 O O . MET A 1 79 ? -8.431 -2.804 15.755 1.00 93.88 79 MET A O 1
ATOM 613 N N . GLN A 1 80 ? -6.841 -1.222 15.687 1.00 93.94 80 GLN A N 1
ATOM 614 C CA . GLN A 1 80 ? -5.735 -2.152 15.943 1.00 93.94 80 GLN A CA 1
ATOM 615 C C . GLN A 1 80 ? -5.791 -2.722 17.364 1.00 93.94 80 GLN A C 1
ATOM 617 O O . GLN A 1 80 ? -5.607 -3.924 17.527 1.00 93.94 80 GLN A O 1
ATOM 622 N N . TYR A 1 81 ? -6.063 -1.882 18.367 1.00 95.75 81 TYR A N 1
ATOM 623 C CA . TYR A 1 81 ? -6.199 -2.307 19.760 1.00 95.75 81 TYR A CA 1
ATOM 624 C C . TYR A 1 81 ? -7.346 -3.306 19.923 1.00 95.75 81 TYR A C 1
ATOM 626 O O . TYR A 1 81 ? -7.125 -4.415 20.408 1.00 95.75 81 TYR A O 1
ATOM 634 N N . ASN A 1 82 ? -8.533 -2.969 19.407 1.00 94.00 82 ASN A N 1
ATOM 635 C CA . ASN A 1 82 ? -9.689 -3.857 19.477 1.00 94.00 82 ASN A CA 1
ATOM 636 C C . ASN A 1 82 ? -9.385 -5.215 18.824 1.00 94.00 82 ASN A C 1
ATOM 638 O O . ASN A 1 82 ? -9.606 -6.245 19.446 1.00 94.00 82 ASN A O 1
ATOM 642 N N . ARG A 1 83 ? -8.781 -5.232 17.624 1.00 91.56 83 ARG A N 1
ATOM 643 C CA . ARG A 1 83 ? -8.409 -6.480 16.929 1.00 91.56 83 ARG A CA 1
ATOM 644 C C . ARG A 1 83 ? -7.359 -7.320 17.659 1.00 91.56 83 ARG A C 1
ATOM 646 O O . ARG A 1 83 ? -7.341 -8.525 17.459 1.00 91.56 83 ARG A O 1
ATOM 653 N N . ARG A 1 84 ? -6.455 -6.705 18.429 1.00 91.06 84 ARG A N 1
ATOM 654 C CA . ARG A 1 84 ? -5.340 -7.405 19.092 1.00 91.06 84 ARG A CA 1
ATOM 655 C C . ARG A 1 84 ? -5.668 -7.883 20.500 1.00 91.06 84 ARG A C 1
ATOM 657 O O . ARG A 1 84 ? -5.128 -8.904 20.904 1.00 91.06 84 ARG A O 1
ATOM 664 N N . PHE A 1 85 ? -6.490 -7.135 21.233 1.00 87.75 85 PHE A N 1
ATOM 665 C CA . PHE A 1 85 ? -6.648 -7.332 22.675 1.00 87.75 85 PHE A CA 1
ATOM 666 C C . PHE A 1 85 ? -8.094 -7.556 23.109 1.00 87.75 85 PHE A C 1
ATOM 668 O O . PHE A 1 85 ? -8.324 -8.354 24.004 1.00 87.75 85 PHE A O 1
ATOM 675 N N . VAL A 1 86 ? -9.064 -6.878 22.485 1.00 88.50 86 VAL A N 1
ATOM 676 C CA . VAL A 1 86 ? -10.470 -6.938 22.929 1.00 88.50 86 VAL A CA 1
ATOM 677 C C . VAL A 1 86 ? -11.236 -8.046 22.210 1.00 88.50 86 VAL A C 1
ATOM 679 O O . VAL A 1 86 ? -11.932 -8.833 22.832 1.00 88.50 86 VAL A O 1
ATOM 682 N N . THR A 1 87 ? -11.112 -8.117 20.885 1.00 86.69 87 THR A N 1
ATOM 683 C CA . THR A 1 87 ? -11.836 -9.082 20.044 1.00 86.69 87 THR A CA 1
ATOM 684 C C . THR A 1 87 ? -11.086 -10.406 19.900 1.00 86.69 87 THR A C 1
ATOM 686 O O . THR A 1 87 ? -11.703 -11.435 19.644 1.00 86.69 87 THR A O 1
ATOM 689 N N . ALA A 1 88 ? -9.760 -10.403 20.051 1.00 76.31 88 ALA A N 1
ATOM 690 C CA . ALA A 1 88 ? -8.956 -11.618 19.972 1.00 76.31 88 ALA A CA 1
ATOM 691 C C . ALA A 1 88 ? -9.090 -12.437 21.266 1.00 76.31 88 ALA A C 1
ATOM 693 O O . ALA A 1 88 ? -8.240 -12.361 22.151 1.00 76.31 88 ALA A O 1
ATOM 694 N N . VAL A 1 89 ? -10.154 -13.234 21.366 1.00 72.88 89 VAL A N 1
ATOM 695 C CA . VAL A 1 89 ? -10.247 -14.292 22.376 1.00 72.88 89 VAL A CA 1
ATOM 696 C C . VAL A 1 89 ? -9.269 -15.391 21.974 1.00 72.88 89 VAL A C 1
ATOM 698 O O . VAL A 1 89 ? -9.330 -15.923 20.864 1.00 72.88 89 VAL A O 1
ATOM 701 N N . VAL A 1 90 ? -8.322 -15.705 22.855 1.00 71.94 90 VAL A N 1
ATOM 702 C CA . VAL A 1 90 ? -7.394 -16.820 22.655 1.00 71.94 90 VAL A CA 1
ATOM 703 C C . VAL A 1 90 ? -8.197 -18.101 22.854 1.00 71.94 90 VAL A C 1
ATOM 705 O O . VAL A 1 90 ? -8.343 -18.571 23.976 1.00 71.94 90 VAL A O 1
ATOM 708 N N . GLY A 1 91 ? -8.781 -18.625 21.776 1.00 72.81 91 GLY A N 1
ATOM 709 C CA . GLY A 1 91 ? -9.369 -19.962 21.792 1.00 72.81 91 GLY A CA 1
ATOM 710 C C . GLY A 1 91 ? -8.324 -21.012 22.184 1.00 72.81 91 GLY A C 1
ATOM 711 O O . GLY A 1 91 ? -7.118 -20.765 22.100 1.00 72.81 91 GLY A O 1
ATOM 712 N N . PHE A 1 92 ? -8.779 -22.188 22.613 1.00 67.62 92 PHE A N 1
ATOM 713 C CA . PHE A 1 92 ? -7.879 -23.297 22.927 1.00 67.62 92 PHE A CA 1
ATOM 714 C C . PHE A 1 92 ? -7.059 -23.691 21.687 1.00 67.62 92 PHE A C 1
ATOM 716 O O . PHE A 1 92 ? -7.612 -23.949 2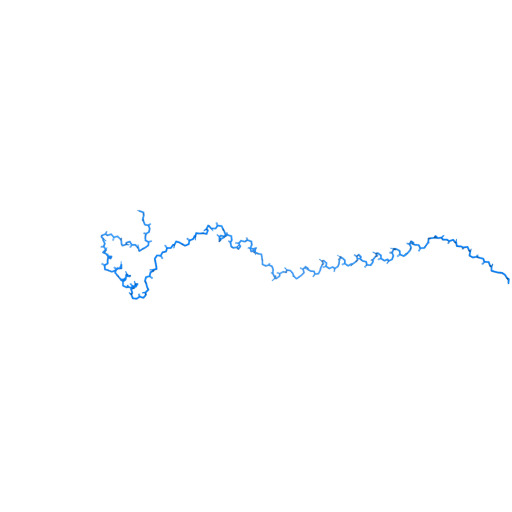0.620 1.00 67.62 92 PHE A O 1
ATOM 723 N N . GLY A 1 93 ? -5.730 -23.711 21.828 1.00 77.81 93 GLY A N 1
ATOM 724 C CA . GLY A 1 93 ? -4.787 -24.034 20.753 1.00 77.81 93 GLY A CA 1
ATOM 725 C C . GLY A 1 93 ? -3.724 -22.956 20.511 1.00 77.81 93 GLY A C 1
ATOM 726 O O . GLY A 1 93 ? -3.583 -21.990 21.261 1.00 77.81 93 GLY A O 1
ATOM 727 N N . LYS A 1 94 ? -2.918 -23.133 19.456 1.00 78.19 94 LYS A N 1
ATOM 728 C CA . LYS A 1 94 ? -1.846 -22.190 19.092 1.00 78.19 94 LYS A CA 1
ATOM 729 C C . LYS A 1 94 ? -2.443 -20.916 18.482 1.00 78.19 94 LYS A C 1
ATOM 731 O O . LYS A 1 94 ? -3.259 -20.989 17.565 1.00 78.19 94 LYS A O 1
ATOM 736 N N . LYS A 1 95 ? -1.999 -19.740 18.945 1.00 77.69 95 LYS A N 1
ATOM 737 C CA . LYS A 1 95 ? -2.446 -18.441 18.408 1.00 77.69 95 LYS A CA 1
ATOM 738 C C . LYS A 1 95 ? -2.117 -18.328 16.916 1.00 77.69 95 LYS A C 1
ATOM 740 O O . LYS A 1 95 ? -0.946 -18.345 16.539 1.00 77.69 95 LYS A O 1
ATOM 745 N N . ARG A 1 96 ? -3.143 -18.163 16.076 1.00 83.19 96 ARG A N 1
ATOM 746 C CA . ARG A 1 96 ? -2.974 -17.897 14.640 1.00 83.19 96 ARG A CA 1
ATOM 747 C C . ARG A 1 96 ? -2.484 -16.472 14.401 1.00 83.19 96 ARG A C 1
ATOM 749 O O . ARG A 1 96 ? -2.899 -15.529 15.074 1.00 83.19 96 ARG A O 1
ATOM 756 N N . GLY A 1 97 ? -1.576 -16.327 13.438 1.00 86.25 97 GLY A N 1
ATOM 757 C CA . GLY A 1 97 ? -1.014 -15.037 13.053 1.00 86.25 97 GLY A CA 1
ATOM 758 C C . GLY A 1 97 ? -2.001 -14.183 12.244 1.00 86.25 97 GLY A C 1
ATOM 759 O O . GLY A 1 97 ? -2.852 -14.723 11.540 1.00 86.25 97 GLY A O 1
ATOM 760 N N . PRO A 1 98 ? -1.866 -12.845 12.265 1.00 87.88 98 PRO A N 1
ATOM 761 C CA . PRO A 1 98 ? -2.794 -11.919 11.602 1.00 87.88 98 PRO A CA 1
ATOM 762 C C . PRO A 1 98 ? -2.801 -12.003 10.067 1.00 87.88 98 PRO A C 1
ATOM 764 O O . PRO A 1 98 ? -3.674 -11.422 9.431 1.00 87.88 98 PRO A O 1
ATOM 767 N N . ASN A 1 99 ? -1.817 -12.677 9.473 1.00 89.56 99 ASN A N 1
ATOM 768 C CA . ASN A 1 99 ? -1.713 -12.919 8.035 1.00 89.56 99 ASN A CA 1
ATOM 769 C C . ASN A 1 99 ? -1.425 -14.406 7.764 1.00 89.56 99 ASN A C 1
ATOM 771 O O . ASN A 1 99 ? -0.566 -14.743 6.955 1.00 89.56 99 ASN A O 1
ATOM 775 N N . SER A 1 100 ? -2.069 -15.290 8.531 1.00 89.00 100 SER A N 1
ATOM 776 C CA . SER A 1 100 ? -2.004 -16.735 8.315 1.00 89.00 100 SER A CA 1
ATOM 777 C C . SER A 1 100 ? -2.952 -17.103 7.180 1.00 89.00 100 SER A C 1
ATOM 779 O O . SER A 1 100 ? -4.164 -17.001 7.343 1.00 89.00 100 SER A O 1
ATOM 781 N N . SER A 1 101 ? -2.417 -17.529 6.040 1.00 84.31 101 SER A N 1
ATOM 782 C CA . SER A 1 101 ? -3.204 -18.121 4.958 1.00 84.31 101 SER A CA 1
ATOM 783 C C . SER A 1 101 ? -3.256 -19.633 5.152 1.00 84.31 101 SER A C 1
ATOM 785 O O . SER A 1 101 ? -2.476 -20.370 4.554 1.00 84.31 101 SER A O 1
ATOM 787 N N . GLU A 1 102 ? -4.133 -20.080 6.041 1.00 74.88 102 GLU A N 1
ATOM 788 C CA . GLU A 1 102 ? -4.584 -21.471 6.033 1.00 74.88 102 GLU A CA 1
ATOM 789 C C . GLU A 1 102 ? -5.888 -21.536 5.240 1.00 74.88 102 GLU A C 1
ATOM 791 O O . GLU A 1 102 ? -6.667 -20.580 5.263 1.00 74.88 102 GLU A O 1
ATOM 796 N N . LYS A 1 103 ? -6.053 -22.611 4.472 1.00 57.25 103 LYS A N 1
ATOM 797 C CA . LYS A 1 103 ? -7.232 -22.853 3.644 1.00 57.25 103 LYS A CA 1
ATOM 798 C C . LYS A 1 103 ? -8.335 -23.484 4.480 1.00 57.25 103 LYS A C 1
ATOM 800 O O . LYS A 1 103 ? -7.982 -24.353 5.307 1.00 57.25 103 LYS A O 1
#

Secondary structure (DSSP, 8-state):
--PPP--------SSSSSSSSSSSSSTTSSSSSSSSSTT-SSS--S--GGGTTHHHHHS--PPPPP-PPPP-HHHHHHHHHIIIIIS----SSSPPPTT----